Protein AF-D6PQ12-F1 (afdb_monomer)

Organism: NCBI:txid264402

InterPro domains:
  IPR003441 NAC domain [PF02365] (1-46)
  IPR003441 NAC domain [PS51005] (1-48)
  IPR036093 NAC domain superfamily [G3DSA:2.170.150.80] (1-48)
  IPR036093 NAC domain superfamily [SSF101941] (1-47)

Solvent-accessible surface area (backbone atoms only — not comparable to full-atom values): 2963 Å² total; per-residue (Å²): 84,81,51,85,77,71,41,80,39,57,40,89,87,78,62,44,75,48,24,42,38,41,43,31,34,46,51,53,76,59,84,89,80,34,46,81,52,92,50,72,45,80,49,74,46,81,53,130

Structure (mmCIF, N/CA/C/O backbone):
data_AF-D6PQ12-F1
#
_entry.id   AF-D6PQ12-F1
#
loop_
_atom_site.group_PDB
_atom_site.id
_atom_site.type_symbol
_atom_site.label_atom_id
_atom_site.label_alt_id
_atom_site.label_comp_id
_atom_site.label_asym_id
_atom_site.label_entity_id
_atom_site.label_seq_id
_atom_site.pdbx_PDB_ins_code
_atom_site.Cartn_x
_atom_site.Cartn_y
_atom_site.Cartn_z
_atom_site.occupancy
_atom_site.B_iso_or_equiv
_atom_site.auth_seq_id
_atom_site.auth_comp_id
_atom_site.auth_asym_id
_atom_site.auth_atom_id
_atom_site.pdbx_PDB_model_num
ATOM 1 N N . LYS A 1 1 ? 2.041 0.098 -9.140 1.00 87.62 1 LYS A N 1
ATOM 2 C CA . LYS A 1 1 ? 1.645 -1.336 -9.122 1.00 87.62 1 LYS A CA 1
ATOM 3 C C . LYS A 1 1 ? 1.227 -1.724 -7.708 1.00 87.62 1 LYS A C 1
ATOM 5 O O . LYS A 1 1 ? 1.923 -1.323 -6.784 1.00 87.62 1 LYS A O 1
ATOM 10 N N . ALA A 1 2 ? 0.123 -2.457 -7.531 1.00 88.38 2 ALA A N 1
ATOM 11 C CA . ALA A 1 2 ? -0.290 -2.934 -6.207 1.00 88.38 2 ALA A CA 1
ATOM 12 C C . ALA A 1 2 ? 0.698 -3.958 -5.641 1.00 88.38 2 ALA A C 1
ATOM 14 O O . ALA A 1 2 ? 1.257 -4.760 -6.393 1.00 88.38 2 ALA A O 1
ATOM 15 N N . THR A 1 3 ? 0.940 -3.894 -4.332 1.00 87.69 3 THR A N 1
ATOM 16 C CA . THR A 1 3 ? 1.805 -4.832 -3.616 1.00 87.69 3 THR A CA 1
ATOM 17 C C . THR A 1 3 ? 1.096 -5.365 -2.378 1.00 87.69 3 THR A C 1
ATOM 19 O O . THR A 1 3 ? 0.620 -4.600 -1.541 1.00 87.69 3 THR A O 1
ATOM 22 N N . GLY A 1 4 ? 1.061 -6.690 -2.248 1.00 89.62 4 GLY A N 1
ATOM 23 C CA . GLY A 1 4 ? 0.365 -7.366 -1.157 1.00 89.62 4 GLY A CA 1
ATOM 24 C C . GLY A 1 4 ? -1.160 -7.338 -1.286 1.00 89.62 4 GLY A C 1
ATOM 25 O O . GLY A 1 4 ? -1.715 -6.906 -2.296 1.00 89.62 4 GLY A O 1
ATOM 26 N N . LYS A 1 5 ? -1.822 -7.851 -0.246 1.00 91.69 5 LYS A N 1
ATOM 27 C CA . LYS A 1 5 ? -3.281 -7.861 -0.116 1.00 91.69 5 LYS A CA 1
ATOM 28 C C . LYS A 1 5 ? -3.755 -6.548 0.508 1.00 91.69 5 LYS A C 1
ATOM 30 O O . LYS A 1 5 ? -3.125 -6.055 1.447 1.00 91.69 5 LYS A O 1
ATOM 35 N N . ASP A 1 6 ? -4.874 -6.026 0.014 1.00 93.38 6 ASP A N 1
ATOM 36 C CA . ASP A 1 6 ? -5.546 -4.873 0.615 1.00 93.38 6 ASP A CA 1
ATOM 37 C C . ASP A 1 6 ? -5.905 -5.168 2.084 1.00 93.38 6 ASP A C 1
ATOM 39 O O . ASP A 1 6 ? -6.242 -6.297 2.454 1.00 93.38 6 ASP A O 1
ATOM 43 N N . ARG A 1 7 ? -5.799 -4.146 2.937 1.00 95.12 7 ARG A N 1
ATOM 44 C CA . ARG A 1 7 ? -6.062 -4.237 4.378 1.00 95.12 7 ARG A CA 1
ATOM 45 C C . ARG A 1 7 ? -7.384 -3.571 4.728 1.00 95.12 7 ARG A C 1
ATOM 47 O O . ARG A 1 7 ? -7.596 -2.415 4.378 1.00 95.12 7 ARG A O 1
ATOM 5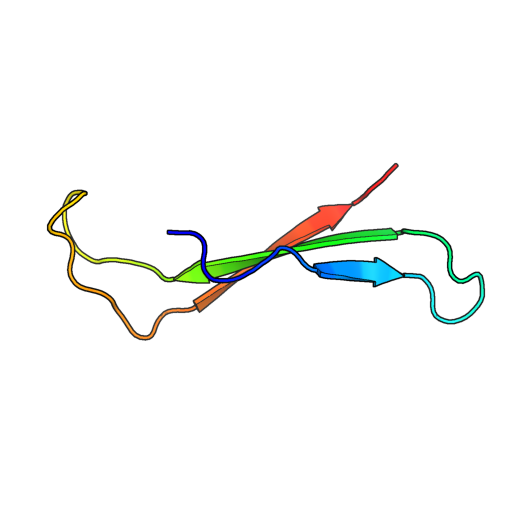4 N N . GLU A 1 8 ? -8.228 -4.272 5.475 1.00 95.88 8 GLU A N 1
ATOM 55 C CA . GLU A 1 8 ? -9.415 -3.684 6.099 1.00 95.88 8 GLU A CA 1
ATOM 56 C C . GLU A 1 8 ? -9.013 -2.717 7.215 1.00 95.88 8 GL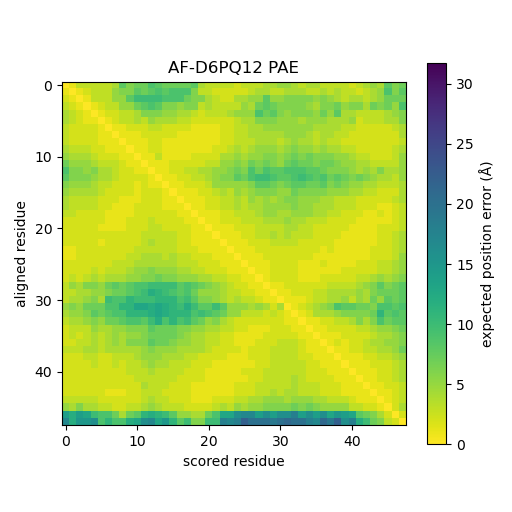U A C 1
ATOM 58 O O . GLU A 1 8 ? -8.098 -2.988 7.999 1.00 95.88 8 GLU A O 1
ATOM 63 N N . ILE A 1 9 ? -9.729 -1.603 7.313 1.00 95.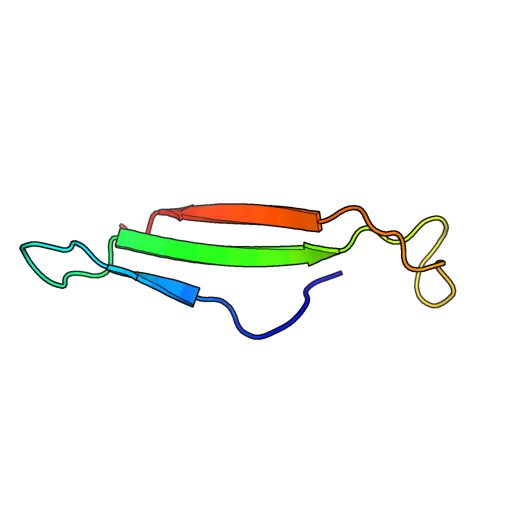44 9 ILE A N 1
ATOM 64 C CA . ILE A 1 9 ? -9.614 -0.642 8.405 1.00 95.44 9 ILE A CA 1
ATOM 65 C C . ILE A 1 9 ? -10.898 -0.737 9.212 1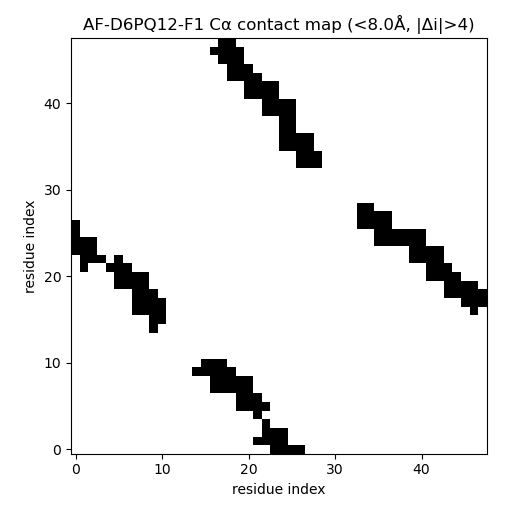.00 95.44 9 ILE A C 1
ATOM 67 O O . ILE A 1 9 ? -11.974 -0.451 8.697 1.00 95.44 9 ILE A O 1
ATOM 71 N N . LYS A 1 10 ? -10.790 -1.150 10.476 1.00 95.75 10 LYS A N 1
ATOM 72 C CA . LYS A 1 10 ? -11.941 -1.315 11.370 1.00 95.75 10 LYS A CA 1
ATOM 73 C C . LYS A 1 10 ? -11.899 -0.303 12.500 1.00 95.75 10 LYS A C 1
ATOM 75 O O . LYS A 1 10 ? -10.828 0.034 13.006 1.00 95.75 10 LYS A O 1
ATOM 80 N N . SER A 1 11 ? -13.075 0.137 12.928 1.00 95.31 11 SER A N 1
ATOM 81 C CA . SER A 1 11 ? -13.235 0.949 14.128 1.00 95.31 11 SER A CA 1
ATOM 82 C C . SER A 1 11 ? -12.723 0.186 15.346 1.00 95.31 11 SER A C 1
ATOM 84 O O . SER A 1 11 ? -13.081 -0.972 15.570 1.00 95.31 11 SER A O 1
ATOM 86 N N . SER A 1 12 ? -11.897 0.828 16.169 1.00 94.56 12 SER A N 1
ATOM 87 C 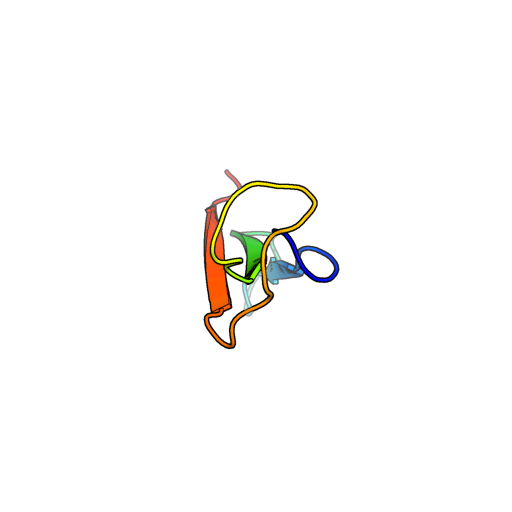CA . SER A 1 12 ? -11.370 0.202 17.384 1.00 94.56 12 SER A CA 1
ATOM 88 C C . SER A 1 12 ? -12.475 -0.124 18.393 1.00 94.56 12 SER A C 1
ATOM 90 O O . SER A 1 12 ? -12.398 -1.176 19.034 1.00 94.56 12 SER A O 1
ATOM 92 N N . LYS A 1 13 ? -13.501 0.740 18.472 1.00 96.00 13 LYS A N 1
ATOM 93 C CA . LYS A 1 13 ? -14.634 0.662 19.407 1.00 96.00 13 LYS A CA 1
ATOM 94 C C . LYS A 1 13 ? -15.718 -0.311 18.944 1.00 96.00 13 LYS A C 1
ATOM 96 O O . LYS A 1 13 ? -16.091 -1.204 19.690 1.00 96.00 13 LYS A O 1
ATOM 101 N N . THR A 1 14 ? -16.209 -0.145 17.717 1.00 95.38 14 THR A N 1
ATOM 102 C CA . THR A 1 14 ? -17.378 -0.885 17.200 1.00 95.38 14 THR A CA 1
ATOM 103 C C . THR A 1 14 ? -16.998 -2.105 16.367 1.00 95.38 14 THR A C 1
ATOM 105 O O . THR A 1 14 ? -17.869 -2.892 16.020 1.00 95.38 14 THR A O 1
ATOM 108 N N . LYS A 1 15 ? -15.716 -2.256 15.999 1.00 94.38 15 LYS A N 1
ATOM 109 C CA . LYS A 1 15 ? -15.207 -3.272 15.054 1.00 94.38 15 LYS A CA 1
ATOM 110 C C . LYS A 1 15 ? -15.839 -3.230 13.657 1.00 94.38 15 LYS A C 1
ATOM 112 O O . LYS A 1 15 ? -15.506 -4.076 12.830 1.00 94.38 15 LYS A O 1
ATOM 117 N N . SER A 1 16 ? -16.676 -2.233 13.373 1.00 94.88 16 SER A N 1
ATOM 118 C CA . SER A 1 16 ? -17.261 -2.012 12.053 1.00 94.88 16 SER A CA 1
ATOM 119 C C . SER A 1 16 ? -16.176 -1.686 11.030 1.00 94.88 16 SER A C 1
ATOM 121 O O . SER A 1 16 ? -15.173 -1.042 11.362 1.00 94.88 16 SER A O 1
ATOM 123 N N . LEU A 1 17 ? -16.373 -2.144 9.794 1.00 95.81 17 LEU A N 1
ATOM 124 C CA . LEU A 1 17 ? -15.535 -1.768 8.662 1.00 95.81 17 LEU A CA 1
ATOM 125 C C . LEU A 1 17 ? -15.714 -0.266 8.398 1.00 95.81 17 LEU A C 1
ATOM 127 O O . LEU A 1 17 ? -16.832 0.233 8.388 1.00 95.81 17 LEU A O 1
ATOM 131 N N . LEU A 1 18 ? -14.601 0.455 8.287 1.00 95.88 18 LEU A N 1
ATOM 132 C CA . LEU A 1 18 ? -14.563 1.889 7.976 1.00 95.88 18 LEU A CA 1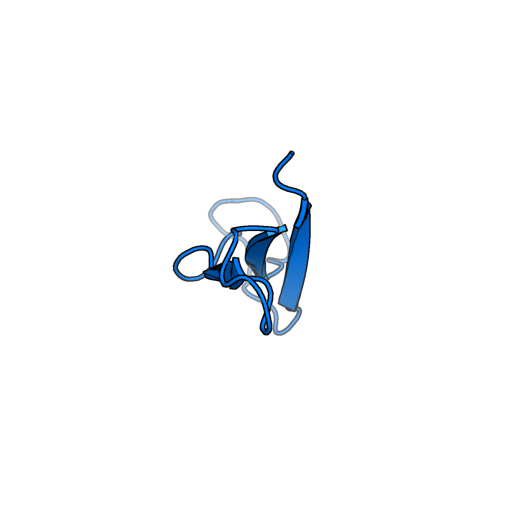
ATOM 133 C C . LEU A 1 18 ? -14.051 2.147 6.559 1.00 95.88 18 LEU A C 1
ATOM 135 O O . LEU A 1 18 ? -14.201 3.244 6.028 1.00 95.88 18 LEU A O 1
ATOM 139 N N . GLY A 1 19 ? -13.351 1.173 5.980 1.00 95.94 19 GLY A N 1
ATOM 140 C CA . GLY A 1 19 ? -12.669 1.364 4.718 1.00 95.94 19 GLY A CA 1
ATOM 141 C C . GLY A 1 19 ? -11.591 0.337 4.438 1.00 95.94 19 GLY A C 1
ATOM 142 O O . GLY A 1 19 ? -11.349 -0.605 5.199 1.00 95.94 19 GLY A O 1
ATOM 143 N N . MET A 1 20 ? -10.895 0.570 3.335 1.00 96.69 20 MET A N 1
ATOM 144 C CA . MET A 1 20 ? -9.802 -0.262 2.858 1.00 96.69 20 MET A CA 1
ATOM 145 C C . MET A 1 20 ? -8.538 0.572 2.667 1.00 96.69 20 MET A C 1
ATOM 147 O O . MET A 1 20 ? -8.581 1.729 2.247 1.00 96.69 20 MET A O 1
ATOM 151 N N . LYS A 1 21 ? -7.392 -0.049 2.934 1.00 95.81 21 LYS A N 1
ATO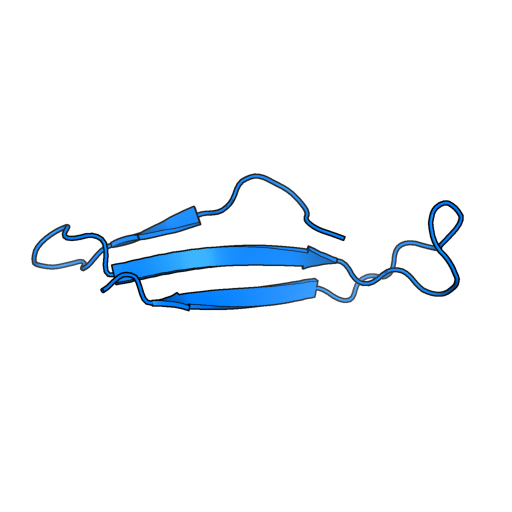M 152 C CA . LYS A 1 21 ? -6.062 0.464 2.622 1.00 95.81 21 LYS A CA 1
ATOM 153 C C . LYS A 1 21 ? -5.418 -0.411 1.557 1.00 95.81 21 LYS A C 1
ATOM 155 O O . LYS A 1 21 ? -5.187 -1.600 1.784 1.00 95.81 21 LYS A O 1
ATOM 160 N N . LYS A 1 22 ? -5.033 0.202 0.444 1.00 96.50 22 LYS A N 1
ATOM 161 C CA . LYS A 1 22 ? -4.239 -0.416 -0.616 1.00 96.50 22 LYS A CA 1
ATOM 162 C C . LYS A 1 22 ? -2.815 0.120 -0.585 1.00 96.50 22 LYS A C 1
ATOM 164 O O . LYS A 1 22 ? -2.595 1.326 -0.481 1.00 96.50 22 LYS A O 1
ATOM 169 N N . THR A 1 23 ? -1.841 -0.777 -0.702 1.00 96.12 23 THR A N 1
ATOM 170 C CA . THR A 1 23 ? -0.426 -0.406 -0.798 1.00 96.12 23 THR A CA 1
ATOM 171 C C . THR A 1 23 ? 0.049 -0.557 -2.235 1.00 96.12 23 THR A C 1
ATOM 173 O O . THR A 1 23 ? -0.130 -1.593 -2.879 1.00 96.12 23 THR A O 1
ATOM 176 N N . LEU A 1 24 ? 0.677 0.493 -2.747 1.00 96.12 24 LEU A N 1
ATOM 177 C CA . LEU A 1 24 ? 1.178 0.581 -4.108 1.00 96.12 24 LEU A CA 1
ATOM 178 C C . LEU A 1 24 ? 2.677 0.889 -4.076 1.00 96.12 24 LEU A C 1
ATOM 180 O O . LEU A 1 24 ? 3.156 1.616 -3.212 1.00 96.12 24 LEU A O 1
ATOM 184 N N . VAL A 1 25 ? 3.410 0.372 -5.057 1.00 96.56 25 VAL A N 1
ATOM 185 C CA . VAL A 1 25 ? 4.796 0.762 -5.342 1.00 96.56 25 VAL A CA 1
ATOM 186 C C . VAL A 1 25 ? 4.845 1.442 -6.699 1.00 96.56 25 VAL A C 1
ATOM 188 O O . VAL A 1 25 ? 4.227 0.965 -7.664 1.00 96.56 25 VAL A O 1
ATOM 191 N N . PHE A 1 26 ? 5.579 2.545 -6.783 1.00 94.62 26 PHE A N 1
ATOM 192 C CA . PHE A 1 26 ? 5.820 3.234 -8.042 1.00 94.62 26 PHE A CA 1
ATOM 193 C C . PHE A 1 26 ? 6.908 2.525 -8.855 1.00 94.62 26 PHE A C 1
ATOM 195 O O . PHE A 1 26 ? 7.926 2.080 -8.317 1.00 94.62 26 PHE A O 1
ATOM 202 N N . TYR A 1 27 ? 6.683 2.431 -10.162 1.00 95.94 27 TYR A N 1
ATOM 203 C CA . TYR A 1 27 ? 7.640 1.890 -11.120 1.00 95.94 27 TYR A CA 1
ATOM 204 C C . TYR A 1 27 ? 7.960 2.988 -12.130 1.00 95.94 27 TYR A C 1
ATOM 206 O O . TYR A 1 27 ? 7.041 3.590 -12.684 1.00 95.94 27 TYR A O 1
ATOM 214 N N . LYS A 1 28 ? 9.247 3.251 -12.358 1.00 95.06 28 LYS A N 1
ATOM 215 C CA . LYS A 1 28 ? 9.707 4.232 -13.343 1.00 95.06 28 LYS A CA 1
ATOM 216 C C . LYS A 1 28 ? 9.676 3.605 -14.738 1.00 95.06 28 LYS A C 1
ATOM 218 O O . LYS A 1 28 ? 10.096 2.465 -14.917 1.00 95.06 28 LYS A O 1
ATOM 223 N N . GLY A 1 29 ? 9.206 4.358 -15.729 1.00 94.06 29 GLY A N 1
ATOM 224 C CA . GLY A 1 29 ? 9.099 3.891 -17.114 1.00 94.06 29 GLY A CA 1
ATOM 225 C C . GLY A 1 29 ? 7.765 3.206 -17.426 1.00 94.06 29 GLY A C 1
ATOM 226 O O . GLY A 1 29 ? 6.794 3.320 -16.680 1.00 94.06 29 GLY A O 1
ATOM 227 N N . ARG A 1 30 ? 7.694 2.528 -18.576 1.00 93.31 30 ARG A N 1
ATOM 228 C CA . ARG A 1 30 ? 6.447 1.946 -19.096 1.00 93.31 30 ARG A CA 1
ATOM 229 C C . ARG A 1 30 ? 6.279 0.491 -18.650 1.00 93.31 30 ARG A C 1
ATOM 231 O O . ARG A 1 30 ? 7.219 -0.300 -18.693 1.00 93.31 30 ARG A O 1
ATOM 238 N N . ALA A 1 31 ? 5.059 0.117 -18.267 1.00 91.62 31 ALA A N 1
ATOM 239 C CA . ALA A 1 31 ? 4.717 -1.276 -17.991 1.00 91.62 31 ALA A CA 1
ATOM 240 C C . ALA A 1 31 ? 4.856 -2.157 -19.257 1.00 91.62 31 ALA A C 1
ATOM 242 O O . ALA A 1 31 ? 4.593 -1.672 -20.357 1.00 91.62 31 ALA A O 1
ATOM 243 N N . PRO A 1 32 ? 5.243 -3.443 -19.131 1.00 88.38 32 PRO A N 1
ATOM 244 C CA . PRO A 1 32 ? 5.573 -4.161 -17.894 1.00 88.38 32 PRO A CA 1
ATOM 245 C C . PRO A 1 32 ? 7.048 -4.040 -17.466 1.00 88.38 32 PRO A C 1
ATOM 247 O O . PRO A 1 32 ? 7.378 -4.467 -16.365 1.00 88.38 32 PRO A O 1
ATOM 250 N N . LYS A 1 33 ? 7.923 -3.457 -18.300 1.00 91.56 33 LYS A N 1
ATOM 251 C CA . LYS A 1 33 ? 9.388 -3.397 -18.105 1.00 91.56 33 LYS A CA 1
ATOM 252 C 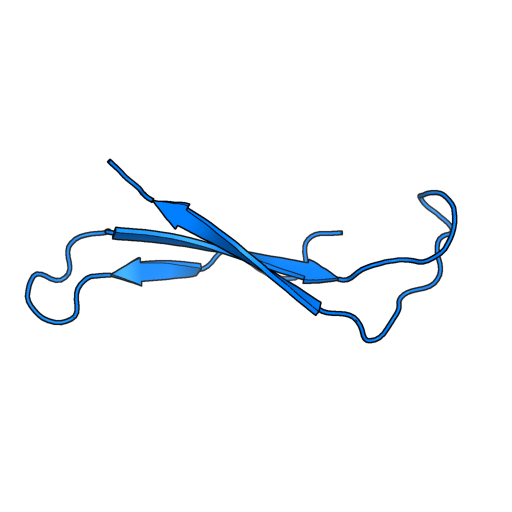C . LYS A 1 33 ? 9.866 -2.263 -17.182 1.00 91.56 33 LYS A C 1
ATOM 254 O O . LYS A 1 33 ? 11.042 -1.923 -17.196 1.00 91.56 33 LYS A O 1
ATOM 259 N N . GLY A 1 34 ? 8.964 -1.637 -16.430 1.00 93.00 34 GLY A N 1
ATOM 260 C CA . GLY A 1 34 ? 9.322 -0.533 -15.543 1.00 93.00 34 GLY A CA 1
ATOM 261 C C . GLY A 1 34 ? 10.252 -0.981 -14.413 1.00 93.00 34 GLY A C 1
ATOM 262 O O . GLY A 1 34 ? 10.167 -2.112 -13.934 1.00 93.00 34 GLY A O 1
ATOM 263 N N . GLU A 1 35 ? 11.101 -0.073 -13.948 1.00 95.81 35 GLU A N 1
ATOM 264 C CA . GLU A 1 35 ? 12.014 -0.314 -12.832 1.00 95.81 35 GLU A CA 1
ATOM 265 C C . GLU A 1 35 ? 11.311 -0.023 -11.507 1.00 95.81 35 GLU A C 1
ATOM 267 O O . GLU A 1 35 ? 10.728 1.049 -11.316 1.00 95.81 35 GLU A O 1
ATOM 272 N N . LYS A 1 36 ? 11.347 -0.984 -10.578 1.00 93.19 36 LYS A N 1
ATOM 273 C CA . LYS A 1 36 ? 10.776 -0.809 -9.240 1.00 93.19 36 LYS A CA 1
ATOM 274 C C . LYS A 1 36 ? 11.548 0.283 -8.500 1.00 93.19 36 LYS A C 1
ATOM 276 O O . LYS A 1 36 ? 12.769 0.227 -8.422 1.00 93.19 36 LYS A O 1
ATOM 281 N N . SER A 1 37 ? 10.833 1.225 -7.896 1.00 94.94 37 SER A N 1
ATOM 282 C CA . SER A 1 37 ? 11.429 2.229 -7.010 1.00 94.94 37 SER A CA 1
ATOM 283 C C . SER A 1 37 ? 11.136 1.937 -5.533 1.00 94.94 37 SER A C 1
ATOM 285 O O . SER A 1 37 ? 10.321 1.070 -5.208 1.00 94.94 37 SER A O 1
ATOM 287 N N . CYS A 1 38 ? 11.770 2.692 -4.633 1.00 95.12 38 CYS A N 1
ATOM 288 C CA . CYS A 1 38 ? 11.474 2.663 -3.196 1.00 95.12 38 CYS A CA 1
ATOM 289 C C . CYS A 1 38 ? 10.249 3.511 -2.811 1.00 95.12 38 CYS A C 1
ATOM 291 O O . CYS A 1 38 ? 9.891 3.570 -1.638 1.00 95.12 38 CYS A O 1
ATOM 293 N N . TRP A 1 39 ? 9.596 4.168 -3.776 1.00 96.38 39 TRP A N 1
ATOM 294 C CA . TRP A 1 39 ? 8.418 4.988 -3.512 1.00 96.38 39 TRP A CA 1
ATOM 295 C C . TRP A 1 39 ? 7.194 4.110 -3.263 1.00 96.38 39 TRP A C 1
ATOM 297 O O . TRP A 1 39 ? 6.760 3.345 -4.134 1.00 96.38 39 TRP A O 1
ATOM 307 N N . VAL A 1 40 ? 6.625 4.260 -2.068 1.00 95.81 40 VAL A N 1
ATOM 308 C CA . VAL A 1 40 ? 5.427 3.555 -1.611 1.00 95.81 40 VAL A CA 1
ATOM 309 C C . VAL A 1 40 ? 4.287 4.552 -1.457 1.00 95.81 40 VAL A C 1
ATOM 311 O O . VAL A 1 40 ? 4.459 5.625 -0.887 1.00 95.81 40 VAL A O 1
ATOM 314 N N . MET A 1 41 ? 3.108 4.175 -1.939 1.00 97.19 41 MET A N 1
ATOM 315 C CA . MET A 1 41 ? 1.875 4.934 -1.779 1.00 97.19 41 MET A CA 1
ATOM 316 C C . MET A 1 41 ? 0.862 4.104 -0.993 1.00 97.19 41 MET A C 1
ATOM 318 O O . MET A 1 41 ? 0.693 2.906 -1.232 1.00 97.19 41 MET A O 1
ATOM 322 N N . HIS A 1 42 ? 0.188 4.757 -0.050 1.00 96.38 42 HIS A N 1
ATOM 323 C CA . HIS A 1 42 ? -0.929 4.196 0.696 1.00 96.38 42 HIS A CA 1
ATOM 324 C C . HIS A 1 42 ? -2.211 4.895 0.252 1.00 96.38 42 HIS A C 1
ATOM 326 O O . HIS A 1 42 ? -2.429 6.055 0.589 1.00 96.38 42 HIS A O 1
ATOM 332 N N . GLU A 1 43 ? -3.041 4.187 -0.503 1.00 96.12 43 GLU A N 1
ATOM 333 C CA . GLU A 1 43 ? -4.358 4.660 -0.919 1.00 96.12 43 GLU A CA 1
ATOM 334 C C . GLU A 1 43 ? -5.402 4.189 0.099 1.00 96.12 43 GLU A C 1
ATOM 336 O O . GLU A 1 43 ? -5.432 3.009 0.458 1.00 96.12 43 GLU A O 1
ATOM 341 N N . TYR A 1 44 ? -6.247 5.110 0.561 1.00 96.06 44 TYR A N 1
ATOM 342 C CA . TYR A 1 44 ? -7.314 4.849 1.524 1.00 96.06 44 TYR A CA 1
ATOM 343 C C . TYR A 1 44 ? -8.662 5.122 0.868 1.00 96.06 44 TYR A C 1
ATOM 345 O O . TYR A 1 44 ? -8.839 6.158 0.230 1.00 96.06 44 TYR A O 1
ATOM 353 N N . ARG A 1 45 ? -9.609 4.202 1.034 1.00 95.44 45 ARG A N 1
ATOM 354 C CA . ARG A 1 45 ? -10.994 4.360 0.578 1.00 95.44 45 ARG A CA 1
ATOM 355 C C . ARG A 1 45 ? -11.920 4.158 1.759 1.00 95.44 45 ARG A C 1
ATOM 357 O O . ARG A 1 45 ? -11.704 3.220 2.524 1.00 95.44 45 ARG A O 1
ATOM 364 N N . LEU A 1 46 ? -12.914 5.026 1.895 1.00 93.56 46 LEU A N 1
ATOM 365 C CA . LEU A 1 46 ? -13.985 4.841 2.866 1.00 93.56 46 LEU A CA 1
ATOM 366 C C .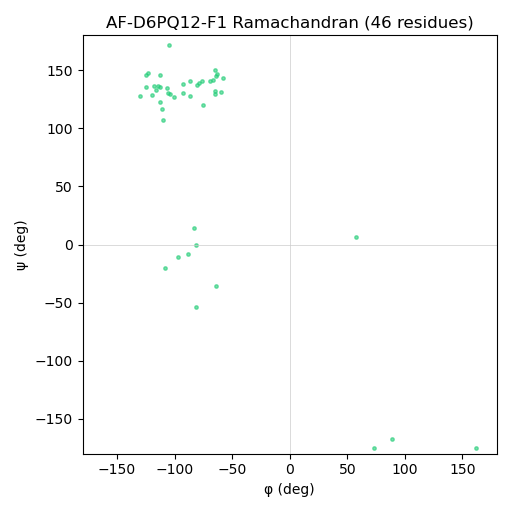 LEU A 1 46 ? -14.954 3.783 2.344 1.00 93.56 46 LEU A C 1
ATOM 368 O O . LEU A 1 46 ? -15.219 3.733 1.143 1.00 93.56 46 LEU A O 1
ATOM 372 N N . ASP A 1 47 ? -15.423 2.942 3.254 1.00 79.25 47 ASP A N 1
ATOM 373 C CA . ASP A 1 47 ? -16.541 2.036 3.016 1.00 79.25 47 ASP A CA 1
ATOM 374 C C . ASP A 1 47 ? -17.775 2.675 3.655 1.00 79.25 47 ASP A C 1
ATOM 376 O O . ASP A 1 47 ? -17.708 3.119 4.806 1.00 79.25 47 ASP A O 1
ATOM 380 N N . GLY A 1 48 ? -18.845 2.815 2.878 1.00 58.59 48 GLY A N 1
ATOM 381 C CA . GLY A 1 48 ? -20.062 3.533 3.246 1.00 58.59 48 GLY A CA 1
ATOM 382 C C . GLY A 1 48 ? -21.276 2.889 2.614 1.00 58.59 48 GLY A C 1
ATOM 383 O O . GLY A 1 48 ? -21.170 2.511 1.426 1.00 58.59 48 GLY A O 1
#

Sequence (48 aa):
KATGKDREIKSSKTKSLLGMKKTLVFYKGRAPKGEKSCWVMHEYRLDG

Foldseek 3Di:
DWDDDKDFDADPPPRDTFWIKTKDWDFDDDPPPTHTDPDIDIDIDTDD

Mean predicted aligned error: 3.81 Å

Secondary structure (DSSP, 8-state):
-B-S--EEEE-TTT--EEEEEEEEEEEESSSSSPEEEEEEEEEEEE--

pLDDT: mean 93.29, std 6.02, range [58.59, 97.19]

Radius of gyration: 14.17 Å; Cα contacts (8 Å, |Δi|>4): 88; chains: 1; bounding box: 32×13×38 Å

Nearest PDB structures (foldseek):
  1ut7-assembly1_A  TM=9.430E-01  e=1.262E-03  Arabidopsis thaliana
  3swm-assembly1_A  TM=9.528E-01  e=3.636E-03  Arabidopsis thaliana
  1e1n-assembly1_A  TM=5.561E-01  e=1.049E+00  Bos taurus